Protein AF-A0A1J6W496-F1 (afdb_monomer_lite)

Sequence (109 aa):
MKKVHVKFVVLGMLLVSLLLLIKVLNDFEGKKWMTIEEKYYPGNNPGVLTGISSGKALKRTQKKCAIEFKNADRSEIYPVDCDRYTDFRIGEKVKVTVSKDSIVKIRRK

Organism: NCBI:txid189382

Structure (mmCIF, N/CA/C/O backbone):
data_AF-A0A1J6W496-F1
#
_entry.id   AF-A0A1J6W496-F1
#
loop_
_atom_site.group_PDB
_atom_site.id
_atom_site.type_symbol
_atom_site.label_atom_id
_atom_site.label_alt_id
_atom_site.label_comp_id
_atom_site.label_asym_id
_atom_site.label_entity_id
_atom_site.label_seq_id
_atom_site.pdbx_PDB_ins_code
_atom_site.Cartn_x
_atom_site.Cartn_y
_atom_site.Cartn_z
_atom_site.occupancy
_atom_site.B_iso_or_equiv
_atom_site.auth_seq_id
_atom_site.auth_comp_id
_atom_site.auth_asym_id
_atom_site.auth_atom_id
_atom_site.pdbx_PDB_model_num
ATOM 1 N N . MET A 1 1 ? -14.325 -3.273 55.766 1.00 51.72 1 MET A N 1
ATOM 2 C CA . MET A 1 1 ? -14.971 -2.737 54.541 1.00 51.72 1 MET A CA 1
ATOM 3 C C . MET A 1 1 ? -14.003 -2.016 53.588 1.00 51.72 1 MET A C 1
ATOM 5 O O . MET A 1 1 ? -14.114 -2.222 52.389 1.00 51.72 1 MET A O 1
ATOM 9 N N . LYS A 1 2 ? -12.981 -1.277 54.065 1.00 55.59 2 LYS A N 1
ATOM 10 C CA . LYS A 1 2 ? -11.983 -0.578 53.211 1.00 55.59 2 LYS A CA 1
ATOM 11 C C . LYS A 1 2 ? -11.246 -1.471 52.188 1.00 55.59 2 LYS A C 1
ATOM 13 O O . LYS A 1 2 ? -11.051 -1.066 51.050 1.00 55.59 2 LYS A O 1
ATOM 18 N N . LYS A 1 3 ? -10.900 -2.713 52.558 1.00 59.09 3 LYS A N 1
ATOM 19 C CA . LYS A 1 3 ? -10.194 -3.667 51.672 1.00 59.09 3 LYS A CA 1
ATOM 20 C C . LYS A 1 3 ? -11.019 -4.112 50.452 1.00 59.09 3 LYS A C 1
ATOM 22 O O . LYS A 1 3 ? -10.438 -4.476 49.437 1.00 59.09 3 LYS A O 1
ATOM 27 N N . VAL A 1 4 ? -12.351 -4.089 50.545 1.00 63.72 4 VAL A N 1
ATOM 28 C CA . VAL A 1 4 ? -13.245 -4.520 49.454 1.00 63.72 4 VAL A CA 1
ATOM 29 C C . VAL A 1 4 ? -13.358 -3.426 48.390 1.00 63.72 4 VAL A C 1
ATOM 31 O O . VAL A 1 4 ? -13.266 -3.722 47.203 1.00 63.72 4 VAL A O 1
ATOM 34 N N . HIS A 1 5 ? -13.431 -2.157 48.806 1.00 61.84 5 HIS A N 1
ATOM 35 C CA . HIS A 1 5 ? -13.421 -1.015 47.885 1.00 61.84 5 HIS A CA 1
ATOM 36 C C . HIS A 1 5 ? -12.104 -0.892 47.111 1.00 61.84 5 HIS A C 1
ATOM 38 O O . HIS A 1 5 ? -12.132 -0.626 45.915 1.00 61.84 5 HIS A O 1
ATOM 44 N N . VAL A 1 6 ? -10.959 -1.169 47.746 1.00 73.56 6 VAL A N 1
ATOM 45 C CA . VAL A 1 6 ? -9.654 -1.174 47.055 1.00 73.56 6 VAL A CA 1
ATOM 46 C C . VAL A 1 6 ? -9.607 -2.247 45.964 1.00 73.56 6 VAL A C 1
ATOM 48 O O . VAL A 1 6 ? -9.173 -1.964 44.852 1.00 73.56 6 VAL A O 1
ATOM 51 N N . LYS A 1 7 ? -10.117 -3.458 46.236 1.00 75.62 7 LYS A N 1
ATOM 52 C CA . LYS A 1 7 ? -10.204 -4.521 45.219 1.00 75.62 7 LYS A CA 1
ATOM 53 C C . LYS A 1 7 ? -11.090 -4.117 44.038 1.00 75.62 7 LYS A C 1
ATOM 55 O O . LYS A 1 7 ? -10.727 -4.398 42.902 1.00 75.62 7 LYS A O 1
ATOM 60 N N . PHE A 1 8 ? -12.199 -3.423 44.292 1.00 78.50 8 PHE A N 1
ATOM 61 C CA . PHE A 1 8 ? -13.080 -2.911 43.238 1.00 78.50 8 PHE A CA 1
ATOM 62 C C . PHE A 1 8 ? -12.419 -1.827 42.377 1.00 78.50 8 PHE A C 1
ATOM 64 O O . PHE A 1 8 ? -12.564 -1.851 41.158 1.00 78.50 8 PHE A O 1
ATOM 71 N N . VAL A 1 9 ? -11.653 -0.916 42.985 1.00 83.62 9 VAL A N 1
ATOM 72 C CA . VAL A 1 9 ? -10.907 0.122 42.251 1.00 83.62 9 VAL A CA 1
ATOM 73 C C . VAL A 1 9 ? -9.829 -0.503 41.364 1.00 83.62 9 VAL A C 1
ATOM 75 O O . VAL A 1 9 ? -9.723 -0.151 40.191 1.00 83.62 9 VAL A O 1
ATOM 78 N N . VAL A 1 10 ? -9.076 -1.475 41.887 1.00 84.38 10 VAL A N 1
ATOM 79 C CA . VAL A 1 10 ? -8.049 -2.189 41.110 1.00 84.38 10 VAL A CA 1
ATOM 80 C C . VAL A 1 10 ? -8.679 -2.969 39.954 1.00 84.38 10 VAL A C 1
ATOM 82 O O . VAL A 1 10 ? -8.171 -2.912 38.837 1.00 84.38 10 VAL A O 1
ATOM 85 N N . LEU A 1 11 ? -9.813 -3.641 40.186 1.00 84.38 11 LEU A N 1
ATOM 86 C CA . LEU A 1 11 ? -10.526 -4.378 39.138 1.00 84.38 11 LEU A CA 1
ATOM 87 C C . LEU A 1 11 ? -11.040 -3.441 38.033 1.00 84.38 11 LEU A C 1
ATOM 89 O O . LEU A 1 11 ? -10.898 -3.746 36.850 1.00 84.38 11 LEU A O 1
ATOM 93 N N . GLY A 1 12 ? -11.583 -2.279 38.412 1.00 85.62 12 GLY A N 1
ATOM 94 C CA . GLY A 1 12 ? -12.022 -1.253 37.467 1.00 85.62 12 GLY A CA 1
ATOM 95 C C . GLY A 1 12 ? -10.869 -0.698 36.629 1.00 85.62 12 GLY A C 1
ATOM 96 O O . GLY A 1 12 ? -10.988 -0.592 35.410 1.00 85.62 12 GLY A O 1
ATOM 97 N N . MET A 1 13 ? -9.724 -0.413 37.255 1.00 86.00 13 MET A N 1
ATOM 98 C CA . MET A 1 13 ? -8.534 0.083 36.556 1.00 86.00 13 MET A CA 1
ATOM 99 C C . MET A 1 13 ? -7.978 -0.948 35.562 1.00 86.00 13 MET A C 1
ATOM 101 O O . MET A 1 13 ? -7.599 -0.590 34.446 1.00 86.00 13 MET A O 1
ATOM 105 N N . LEU A 1 14 ? -7.998 -2.233 35.933 1.00 87.75 14 LEU A N 1
ATOM 106 C CA . LEU A 1 14 ? -7.578 -3.330 35.060 1.00 87.75 14 LEU A CA 1
ATOM 107 C C . LEU A 1 14 ? -8.493 -3.460 33.830 1.00 87.75 14 LEU A C 1
ATOM 109 O O . LEU A 1 14 ? -8.011 -3.607 32.709 1.00 87.75 14 LEU A O 1
ATOM 113 N N . LEU A 1 15 ? -9.811 -3.349 34.029 1.00 88.31 15 LEU A N 1
ATOM 114 C CA . LEU A 1 15 ? -10.808 -3.374 32.952 1.00 88.31 15 LEU A CA 1
ATOM 115 C C . LEU A 1 15 ? -10.631 -2.210 31.972 1.00 88.31 15 LEU A C 1
ATOM 117 O O . LEU A 1 15 ? -10.669 -2.413 30.759 1.00 88.31 15 LEU A O 1
ATOM 121 N N . VAL A 1 16 ? -10.395 -0.998 32.480 1.00 88.38 16 VAL A N 1
ATOM 122 C CA . VAL A 1 16 ? -10.155 0.183 31.635 1.00 88.38 16 VAL A CA 1
ATOM 123 C C . VAL A 1 16 ? -8.857 0.032 30.837 1.00 88.38 16 VAL A C 1
ATOM 125 O O . VAL A 1 16 ? -8.842 0.322 29.640 1.00 88.38 16 VAL A O 1
ATOM 128 N N . SER A 1 17 ? -7.790 -0.476 31.461 1.00 84.38 17 SER A N 1
ATOM 129 C CA . SER A 1 17 ? -6.525 -0.769 30.775 1.00 84.38 17 SER A CA 1
ATOM 130 C C . SER A 1 17 ? -6.703 -1.806 29.659 1.00 84.38 17 SER A C 1
ATOM 132 O O . SER A 1 17 ? -6.202 -1.608 28.550 1.00 84.38 17 SER A O 1
ATOM 134 N N . LEU A 1 18 ? -7.487 -2.861 29.903 1.00 86.25 18 LEU A N 1
ATOM 135 C CA . LEU A 1 18 ? -7.786 -3.885 28.902 1.00 86.25 18 LEU A CA 1
ATOM 136 C C . LEU A 1 18 ? -8.575 -3.315 27.711 1.00 86.25 18 LEU A C 1
ATOM 138 O O . LEU A 1 18 ? -8.251 -3.601 26.560 1.00 86.25 18 LEU A O 1
ATOM 142 N N . LEU A 1 19 ? -9.573 -2.465 27.965 1.00 85.25 19 LEU A N 1
ATOM 143 C CA . LEU A 1 19 ? -10.354 -1.811 26.908 1.00 85.25 19 LEU A CA 1
ATOM 144 C C . LEU A 1 19 ? -9.508 -0.847 26.062 1.00 85.25 19 LEU A C 1
ATOM 146 O O . LEU A 1 19 ? -9.697 -0.769 24.846 1.00 85.25 19 LEU A O 1
ATOM 150 N N . LEU A 1 20 ? -8.561 -0.138 26.683 1.00 83.31 20 LEU A N 1
ATOM 151 C CA . LEU A 1 20 ? -7.592 0.707 25.979 1.00 83.31 20 LEU A CA 1
ATOM 152 C C . LEU A 1 20 ? -6.680 -0.121 25.067 1.00 83.31 20 LEU A C 1
ATOM 154 O O . LEU A 1 20 ? -6.514 0.231 23.900 1.00 83.31 20 LEU A O 1
ATOM 158 N N . LEU A 1 21 ? -6.158 -1.249 25.558 1.00 80.62 21 LEU A N 1
ATOM 159 C CA . LEU A 1 21 ? -5.340 -2.169 24.760 1.00 80.62 21 LEU A CA 1
ATOM 160 C C . LEU A 1 21 ? -6.101 -2.709 23.543 1.00 80.62 21 LEU A C 1
ATOM 162 O O . LEU A 1 21 ? -5.555 -2.721 22.443 1.00 80.62 21 LEU A O 1
ATOM 166 N N . ILE A 1 22 ? -7.369 -3.095 23.711 1.00 78.88 22 ILE A N 1
ATOM 167 C CA . ILE A 1 22 ? -8.205 -3.595 22.607 1.00 78.88 22 ILE A CA 1
ATOM 168 C C . ILE A 1 22 ? -8.437 -2.508 21.549 1.00 78.88 22 ILE A C 1
ATOM 170 O O . ILE A 1 22 ? -8.372 -2.797 20.355 1.00 78.88 22 ILE A O 1
ATOM 174 N N . LYS A 1 23 ? -8.675 -1.252 21.952 1.00 74.62 23 LYS A N 1
ATOM 175 C CA . LYS A 1 23 ? -8.807 -0.138 20.996 1.00 74.62 23 LYS A CA 1
ATOM 176 C C . LYS A 1 23 ? -7.524 0.087 20.200 1.00 74.62 23 LYS A C 1
ATOM 178 O O . LYS A 1 23 ? -7.591 0.177 18.979 1.00 74.62 23 LYS A O 1
ATOM 183 N N . VAL A 1 24 ? -6.374 0.111 20.875 1.00 69.62 24 VAL A N 1
ATOM 184 C CA . VAL A 1 24 ? -5.066 0.269 20.217 1.00 69.62 24 VAL A CA 1
ATOM 185 C C . VAL A 1 24 ? -4.794 -0.887 19.250 1.00 69.62 24 VAL A C 1
ATOM 187 O O . VAL A 1 24 ? -4.329 -0.655 18.137 1.00 69.62 24 VAL A O 1
ATOM 190 N N . LEU A 1 25 ? -5.135 -2.121 19.634 1.00 64.94 25 LEU A N 1
ATOM 191 C CA . LEU A 1 25 ? -5.010 -3.300 18.773 1.00 64.94 25 LEU A CA 1
ATOM 192 C C . LEU A 1 25 ? -5.925 -3.228 17.540 1.00 64.94 25 LEU A C 1
ATOM 194 O O . LEU A 1 25 ? -5.487 -3.561 16.441 1.00 64.94 25 LEU A O 1
ATOM 198 N N . ASN A 1 26 ? -7.165 -2.758 17.697 1.00 60.88 26 ASN A N 1
ATOM 199 C CA . ASN A 1 26 ? -8.116 -2.633 16.589 1.00 60.88 26 ASN A CA 1
ATOM 200 C C . ASN A 1 26 ? -7.736 -1.525 15.596 1.00 60.88 26 ASN A C 1
ATOM 202 O O . ASN A 1 26 ? -7.905 -1.717 14.392 1.00 60.88 26 ASN A O 1
ATOM 206 N N . ASP A 1 27 ? -7.182 -0.405 16.064 1.00 56.50 27 ASP A N 1
ATOM 207 C CA . ASP A 1 27 ? -6.622 0.623 15.174 1.00 56.50 27 ASP A CA 1
ATOM 208 C C . ASP A 1 27 ? -5.365 0.120 14.445 1.00 56.50 27 ASP A C 1
ATOM 210 O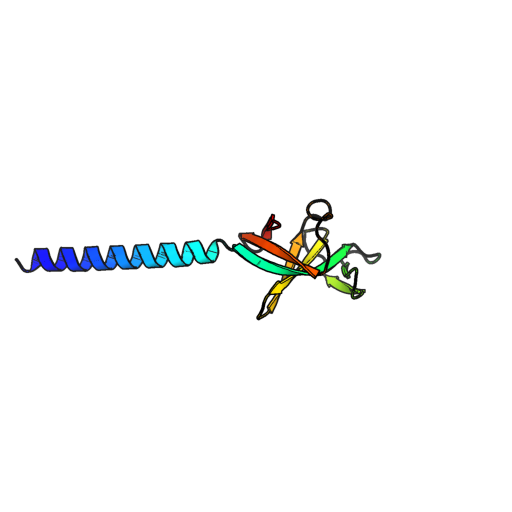 O . ASP A 1 27 ? -5.120 0.479 13.287 1.00 56.50 27 ASP A O 1
ATOM 214 N N . PHE A 1 28 ? -4.598 -0.775 15.079 1.00 53.03 28 PHE A N 1
ATOM 215 C CA . PHE A 1 28 ? -3.487 -1.482 14.436 1.00 53.03 28 PHE A CA 1
ATOM 216 C C . PHE A 1 28 ? -3.947 -2.449 13.344 1.00 53.03 28 PHE A C 1
ATOM 218 O O . PHE A 1 28 ? -3.210 -2.691 12.387 1.00 53.03 28 PHE A O 1
ATOM 225 N N . GLU A 1 29 ? -5.187 -2.936 13.423 1.00 55.66 29 GLU A N 1
ATOM 226 C CA . GLU A 1 29 ? -5.842 -3.729 12.383 1.00 55.66 29 GLU A CA 1
ATOM 227 C C . GLU A 1 29 ? -6.246 -2.883 11.151 1.00 55.66 29 GLU A C 1
ATOM 229 O O . GLU A 1 29 ? -7.212 -3.191 10.457 1.00 55.66 29 GLU A O 1
ATOM 234 N N . GLY A 1 30 ? -5.508 -1.802 10.863 1.00 61.16 30 GLY A N 1
ATOM 235 C CA . GLY A 1 30 ? -4.925 -1.478 9.552 1.00 61.16 30 GLY A CA 1
ATOM 236 C C . GLY A 1 30 ? -5.858 -1.311 8.352 1.00 61.16 30 GLY A C 1
ATOM 237 O O . GLY A 1 30 ? -5.379 -1.233 7.220 1.00 61.16 30 GLY A O 1
ATOM 238 N N . LYS A 1 31 ? -7.175 -1.293 8.557 1.00 71.12 31 LYS A N 1
ATOM 239 C CA . LYS A 1 31 ? -8.196 -1.174 7.513 1.00 71.12 31 LYS A CA 1
ATOM 240 C C . LYS A 1 31 ? -8.411 0.300 7.204 1.00 71.12 31 LYS A C 1
ATOM 242 O O . LYS A 1 31 ? -9.196 0.968 7.873 1.00 71.12 31 LYS A O 1
ATOM 247 N N . LYS A 1 32 ? -7.757 0.795 6.158 1.00 81.19 32 LYS A N 1
ATOM 248 C CA . LYS A 1 32 ? -7.859 2.195 5.732 1.00 81.19 32 LYS A CA 1
ATOM 249 C C . LYS A 1 32 ? -8.387 2.287 4.308 1.00 81.19 32 LYS A C 1
ATOM 251 O O . LYS A 1 32 ? -8.075 1.461 3.453 1.00 81.19 32 LYS A O 1
ATOM 256 N N . TRP A 1 33 ? -9.226 3.287 4.068 1.00 84.88 33 TRP A N 1
ATOM 257 C CA . TRP A 1 33 ? -9.630 3.653 2.716 1.00 84.88 33 TRP A CA 1
ATOM 258 C C . TRP A 1 33 ? -8.547 4.531 2.115 1.00 84.88 33 TRP A C 1
ATOM 260 O O . TRP A 1 33 ? -8.210 5.560 2.692 1.00 84.88 33 TRP A O 1
ATOM 270 N N . MET A 1 34 ? -8.008 4.118 0.977 1.00 89.19 34 MET A N 1
ATOM 271 C CA . MET A 1 34 ? -6.934 4.825 0.293 1.00 89.19 34 MET A CA 1
ATOM 272 C C . MET A 1 34 ? -7.181 4.805 -1.213 1.00 89.19 34 MET A C 1
ATOM 274 O O . MET A 1 34 ? -7.839 3.902 -1.731 1.00 89.19 34 MET A O 1
ATOM 278 N N . THR A 1 35 ? -6.658 5.799 -1.914 1.00 90.69 35 THR A N 1
ATOM 279 C CA . THR A 1 35 ? -6.716 5.883 -3.374 1.00 90.69 35 THR A CA 1
ATOM 280 C C . THR A 1 35 ? -5.394 5.413 -3.955 1.00 90.69 35 THR A C 1
ATOM 282 O O . THR A 1 35 ? -4.344 5.816 -3.470 1.00 90.69 35 THR A O 1
ATOM 285 N N . ILE A 1 36 ? -5.419 4.575 -4.987 1.00 91.31 36 ILE A N 1
ATOM 286 C CA . ILE A 1 36 ? -4.196 4.172 -5.692 1.00 91.31 36 ILE A CA 1
ATOM 287 C C . ILE A 1 36 ? -3.697 5.369 -6.504 1.00 91.31 36 ILE A C 1
ATOM 289 O O . ILE A 1 36 ? -4.375 5.794 -7.435 1.00 91.31 36 ILE A O 1
ATOM 293 N N . GLU A 1 37 ? -2.540 5.922 -6.158 1.00 92.12 37 GLU A N 1
ATOM 294 C CA . GLU A 1 37 ? -1.964 7.095 -6.834 1.00 92.12 37 GLU A CA 1
ATOM 295 C C . GLU A 1 37 ? -1.005 6.683 -7.953 1.00 92.12 37 GLU A C 1
ATOM 297 O O . GLU A 1 37 ? -1.025 7.275 -9.027 1.00 92.12 37 GLU A O 1
ATOM 302 N N . GLU A 1 38 ? -0.220 5.624 -7.742 1.00 91.62 38 GLU A N 1
ATOM 303 C CA . GLU A 1 38 ? 0.764 5.156 -8.717 1.00 91.62 38 GLU A CA 1
ATOM 304 C C . GLU A 1 38 ? 1.033 3.656 -8.556 1.00 91.62 38 GLU A C 1
ATOM 306 O O . GLU A 1 38 ? 0.921 3.088 -7.462 1.00 91.62 38 GLU A O 1
ATOM 311 N N . LYS A 1 39 ? 1.426 2.999 -9.651 1.00 90.94 39 LYS A N 1
ATOM 312 C CA . LYS A 1 39 ? 1.922 1.618 -9.621 1.00 90.94 39 LYS A CA 1
ATOM 313 C C . LYS A 1 39 ? 3.341 1.552 -10.169 1.00 90.94 39 LYS A C 1
ATOM 315 O O . LYS A 1 39 ? 3.614 2.097 -11.234 1.00 90.94 39 LYS A O 1
ATOM 320 N N . TYR A 1 40 ? 4.210 0.821 -9.482 1.00 91.12 40 TYR A N 1
ATOM 321 C CA . TYR A 1 40 ? 5.620 0.679 -9.827 1.00 91.12 40 TYR A CA 1
ATOM 322 C C . TYR A 1 40 ? 5.953 -0.756 -10.220 1.00 91.12 40 TYR A C 1
ATOM 324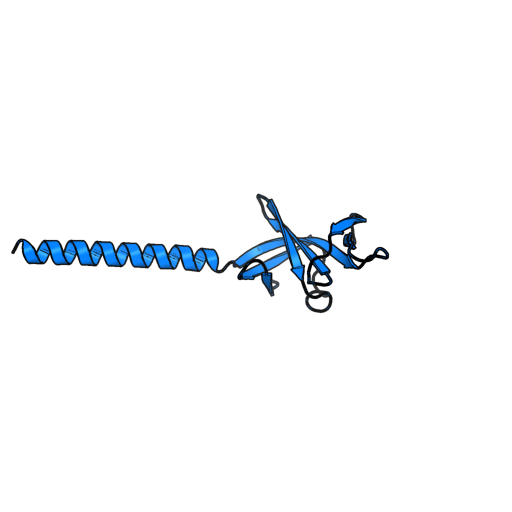 O O . TYR A 1 40 ? 5.693 -1.691 -9.455 1.00 91.12 40 TYR A O 1
ATOM 332 N N . TYR A 1 41 ? 6.591 -0.912 -11.378 1.00 89.00 41 TYR A N 1
ATOM 333 C CA . TYR A 1 41 ? 6.995 -2.203 -11.939 1.00 89.00 41 TYR A CA 1
ATOM 334 C C . TYR A 1 41 ? 8.501 -2.238 -12.201 1.00 89.00 41 TYR A C 1
ATOM 336 O O . TYR A 1 41 ? 9.117 -1.178 -12.317 1.00 89.00 41 TYR A O 1
ATOM 344 N N . PRO A 1 42 ? 9.123 -3.427 -12.293 1.00 88.06 42 PRO A N 1
ATOM 345 C CA . PRO A 1 42 ? 10.522 -3.543 -12.683 1.00 88.06 42 PRO A CA 1
ATOM 346 C C . PRO A 1 42 ? 10.768 -2.837 -14.016 1.00 88.06 42 PRO A C 1
ATOM 348 O O . PRO A 1 42 ? 10.150 -3.186 -15.020 1.00 88.06 42 PRO A O 1
ATOM 351 N N . GLY A 1 43 ? 11.654 -1.844 -14.008 1.00 80.44 43 GLY A N 1
ATOM 352 C CA . GLY A 1 43 ? 12.099 -1.178 -15.228 1.00 80.44 43 GLY A CA 1
ATOM 353 C C . GLY A 1 43 ? 13.262 -1.918 -15.891 1.00 80.44 43 GLY A C 1
ATOM 354 O O . GLY A 1 43 ? 13.693 -2.980 -15.441 1.00 80.44 43 GLY A O 1
ATOM 355 N N . ASN A 1 44 ? 13.824 -1.300 -16.932 1.00 79.31 44 ASN A N 1
ATOM 356 C CA . ASN A 1 44 ? 15.005 -1.818 -17.635 1.00 79.31 44 ASN A CA 1
ATOM 357 C C . ASN A 1 44 ? 16.260 -1.847 -16.749 1.00 79.31 44 ASN A C 1
ATOM 359 O O . ASN A 1 44 ? 17.158 -2.656 -16.969 1.00 79.31 44 ASN A O 1
ATOM 363 N N . ASN A 1 45 ? 16.320 -0.980 -15.733 1.00 82.00 45 ASN A N 1
ATOM 364 C CA . ASN A 1 45 ? 17.452 -0.917 -14.822 1.00 82.00 45 ASN A CA 1
ATOM 365 C C . ASN A 1 45 ? 17.289 -1.934 -13.681 1.00 82.00 45 ASN A C 1
ATOM 367 O O . ASN A 1 45 ? 16.300 -1.878 -12.937 1.00 82.00 45 ASN A O 1
ATOM 371 N N . PRO A 1 46 ? 18.261 -2.843 -13.483 1.00 81.44 46 PRO A N 1
ATOM 372 C CA . PRO A 1 46 ? 18.207 -3.808 -12.397 1.00 81.44 46 PRO A CA 1
ATOM 373 C C . PRO A 1 46 ? 18.184 -3.085 -11.046 1.00 81.44 46 PRO A C 1
ATOM 375 O O . PRO A 1 46 ? 18.921 -2.132 -10.808 1.00 81.44 46 PRO A O 1
ATOM 378 N N . GLY A 1 47 ? 17.306 -3.537 -10.150 1.00 83.25 47 GLY A N 1
ATOM 379 C CA . GLY A 1 47 ? 17.159 -2.936 -8.822 1.00 83.25 47 GLY A CA 1
ATOM 380 C C . GLY A 1 47 ? 16.330 -1.646 -8.776 1.00 83.25 47 GLY A C 1
ATOM 381 O O . GLY A 1 47 ? 16.234 -1.047 -7.705 1.00 83.25 47 GLY A O 1
ATOM 382 N N . VAL A 1 48 ? 15.691 -1.241 -9.879 1.00 87.81 48 VAL A N 1
ATOM 383 C CA . VAL A 1 48 ? 14.811 -0.063 -9.931 1.00 87.81 48 VAL A CA 1
ATOM 384 C C . VAL A 1 48 ? 13.384 -0.469 -10.301 1.00 87.81 48 VAL A C 1
ATOM 386 O O . VAL A 1 48 ? 13.161 -1.308 -11.176 1.00 87.81 48 VAL A O 1
ATOM 389 N N . LEU A 1 49 ? 12.413 0.127 -9.612 1.00 88.88 49 LEU A N 1
ATOM 390 C CA . LEU A 1 49 ? 11.008 0.106 -9.997 1.00 88.88 49 LEU A CA 1
ATOM 391 C C . LEU A 1 49 ? 10.638 1.452 -10.618 1.00 88.88 49 LEU A C 1
ATOM 393 O O . LEU A 1 49 ? 10.989 2.495 -10.073 1.00 88.88 49 LEU A O 1
ATOM 397 N N . THR A 1 50 ? 9.914 1.430 -11.727 1.00 90.31 50 THR A N 1
ATOM 398 C CA . THR A 1 50 ? 9.482 2.623 -12.455 1.00 90.31 50 THR A CA 1
ATOM 399 C C . THR A 1 50 ? 7.967 2.752 -12.365 1.00 90.31 50 THR A C 1
ATOM 401 O O . THR A 1 50 ? 7.242 1.777 -12.580 1.00 90.31 50 THR A O 1
ATOM 404 N N . GLY A 1 51 ? 7.496 3.947 -12.006 1.00 89.94 51 GLY A N 1
ATOM 405 C CA . GLY A 1 51 ? 6.075 4.284 -11.958 1.00 89.94 51 GLY A CA 1
ATOM 406 C C . GLY A 1 51 ? 5.474 4.309 -13.360 1.00 89.94 51 GLY A C 1
ATOM 407 O O . GLY A 1 51 ? 6.080 4.879 -14.268 1.00 89.94 51 GLY A O 1
ATOM 408 N N . ILE A 1 52 ? 4.296 3.708 -13.538 1.00 87.94 52 ILE A N 1
ATOM 409 C CA . ILE A 1 52 ? 3.627 3.644 -14.845 1.00 87.94 52 ILE A CA 1
ATOM 410 C C . ILE A 1 52 ? 3.225 5.039 -15.325 1.00 87.94 52 ILE A C 1
ATOM 4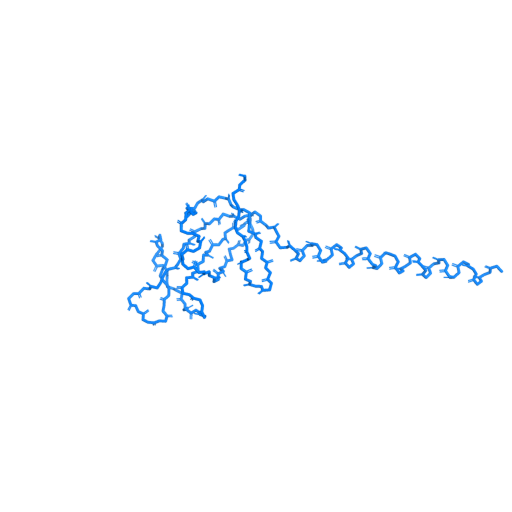12 O O . ILE A 1 52 ? 3.441 5.359 -16.491 1.00 87.94 52 ILE A O 1
ATOM 416 N N . SER A 1 53 ? 2.620 5.854 -14.457 1.00 87.12 53 SER A N 1
ATOM 417 C CA . SER A 1 53 ? 2.056 7.140 -14.869 1.00 87.12 53 SER A CA 1
ATOM 418 C C . SER A 1 53 ? 3.068 8.283 -14.800 1.00 87.12 53 SER A C 1
ATOM 420 O O . SER A 1 53 ? 3.067 9.157 -15.659 1.00 87.12 53 SER A O 1
ATOM 422 N N . SER A 1 54 ? 3.911 8.306 -13.770 1.00 88.06 54 SER A N 1
ATOM 423 C CA . SER A 1 54 ? 4.830 9.410 -13.473 1.00 88.06 54 SER A CA 1
ATOM 424 C C . SER A 1 54 ? 6.256 9.179 -13.963 1.00 88.06 54 SER A C 1
ATOM 426 O O . SER A 1 54 ? 7.049 10.118 -13.962 1.00 88.06 54 SER A O 1
ATOM 428 N N . GLY A 1 55 ? 6.628 7.941 -14.308 1.00 84.75 55 GLY A N 1
ATOM 429 C CA . GLY A 1 55 ? 8.011 7.586 -14.641 1.00 84.75 55 GLY A CA 1
ATOM 430 C C . GLY A 1 55 ? 8.988 7.675 -13.460 1.00 84.75 55 GLY A C 1
ATOM 431 O O . GLY A 1 55 ? 10.192 7.503 -13.648 1.00 84.75 55 GLY A O 1
ATOM 432 N N . LYS A 1 56 ? 8.504 7.926 -12.234 1.00 88.06 56 LYS A N 1
ATOM 433 C CA . LYS A 1 56 ? 9.351 8.023 -11.036 1.00 88.06 56 LYS A CA 1
ATOM 434 C C . LYS A 1 56 ? 10.074 6.705 -10.771 1.00 88.06 56 LYS A C 1
ATOM 436 O O . LYS A 1 56 ? 9.468 5.635 -10.817 1.00 88.06 56 LYS A O 1
ATOM 441 N N . ALA A 1 57 ? 11.357 6.799 -10.440 1.00 88.06 57 ALA A N 1
ATOM 442 C CA . ALA A 1 57 ? 12.186 5.660 -10.076 1.00 88.06 57 ALA A CA 1
ATOM 443 C C . ALA A 1 57 ? 12.202 5.455 -8.555 1.00 88.06 57 ALA A C 1
ATOM 445 O O . ALA A 1 57 ? 12.444 6.391 -7.794 1.00 88.06 57 ALA A O 1
ATOM 446 N N . LEU A 1 58 ? 11.997 4.215 -8.120 1.00 85.56 58 LEU A N 1
ATOM 447 C CA . LEU A 1 58 ? 12.133 3.778 -6.734 1.00 85.56 58 LEU A CA 1
ATOM 448 C C . LEU A 1 58 ? 13.163 2.659 -6.636 1.00 85.56 58 LEU A C 1
ATOM 450 O O . LEU A 1 58 ? 13.252 1.793 -7.508 1.00 85.56 58 LEU A O 1
ATOM 454 N N . LYS A 1 59 ? 13.917 2.635 -5.536 1.00 83.88 59 LYS A N 1
ATOM 455 C CA . LYS A 1 59 ? 14.810 1.514 -5.244 1.00 83.88 59 LYS A CA 1
ATOM 456 C C . LYS A 1 59 ? 13.973 0.267 -4.965 1.00 83.88 59 LYS A C 1
ATOM 458 O O . LYS A 1 59 ? 13.093 0.271 -4.105 1.00 83.88 59 LYS A O 1
ATOM 463 N N . ARG A 1 60 ? 14.260 -0.811 -5.687 1.00 78.19 60 ARG A N 1
ATOM 464 C CA . ARG A 1 60 ? 13.574 -2.091 -5.530 1.00 78.19 60 ARG A CA 1
ATOM 465 C C . ARG A 1 60 ? 13.936 -2.720 -4.186 1.00 78.19 60 ARG A C 1
ATOM 467 O O . ARG A 1 60 ? 15.111 -2.834 -3.839 1.00 78.19 60 ARG A O 1
ATOM 474 N N . THR A 1 61 ? 12.917 -3.140 -3.447 1.00 74.25 61 THR A N 1
ATOM 475 C CA . THR A 1 61 ? 13.058 -3.945 -2.226 1.00 74.25 61 THR A CA 1
ATOM 476 C C . THR A 1 61 ? 12.875 -5.433 -2.558 1.00 74.25 61 THR A C 1
ATOM 478 O O . THR A 1 61 ? 12.916 -5.826 -3.722 1.00 74.25 61 THR A O 1
ATOM 481 N N . GLN A 1 62 ? 12.697 -6.294 -1.553 1.00 68.81 62 GLN A N 1
ATOM 482 C CA . GLN A 1 62 ? 12.561 -7.747 -1.739 1.00 68.81 62 GLN A CA 1
ATOM 483 C C . GLN A 1 62 ? 11.414 -8.152 -2.688 1.00 68.81 62 GLN A C 1
ATOM 485 O O . GLN A 1 62 ? 11.493 -9.199 -3.331 1.00 68.81 62 GLN A O 1
ATOM 490 N N . LYS A 1 63 ? 10.356 -7.334 -2.811 1.00 68.38 63 LYS A N 1
ATOM 491 C CA . LYS A 1 63 ? 9.237 -7.594 -3.729 1.00 68.38 63 LYS A CA 1
ATOM 492 C C . LYS A 1 63 ? 9.447 -6.962 -5.103 1.00 68.38 63 LYS A C 1
ATOM 494 O O . LYS A 1 63 ? 10.159 -5.976 -5.271 1.00 68.38 63 LYS A O 1
ATOM 499 N N . LYS A 1 64 ? 8.816 -7.569 -6.113 1.00 81.44 64 LYS A N 1
ATOM 500 C CA . LYS A 1 64 ? 9.004 -7.197 -7.522 1.00 81.44 64 LYS A CA 1
ATOM 501 C C . LYS A 1 64 ? 8.244 -5.931 -7.930 1.00 81.44 64 LYS A C 1
ATOM 503 O O . LYS A 1 64 ? 8.678 -5.303 -8.882 1.00 81.44 64 LYS A O 1
ATOM 508 N N . CYS A 1 65 ? 7.173 -5.554 -7.237 1.00 87.81 65 CYS A N 1
ATOM 509 C CA . CYS A 1 65 ? 6.385 -4.360 -7.542 1.00 87.81 65 CYS A CA 1
ATOM 510 C C . CYS A 1 65 ? 6.062 -3.569 -6.273 1.00 87.81 65 CYS A C 1
ATOM 512 O O . CYS A 1 65 ? 6.214 -4.066 -5.153 1.00 87.81 65 CYS A O 1
ATOM 514 N N . ALA A 1 66 ? 5.592 -2.339 -6.452 1.00 89.62 66 ALA A N 1
ATOM 515 C CA . ALA A 1 66 ? 5.065 -1.517 -5.370 1.00 89.62 66 ALA A CA 1
ATOM 516 C C . ALA A 1 66 ? 3.848 -0.718 -5.843 1.00 89.62 66 ALA A C 1
ATOM 518 O O . ALA A 1 66 ? 3.688 -0.460 -7.035 1.00 89.62 66 ALA A O 1
ATOM 519 N N . ILE A 1 67 ? 2.982 -0.337 -4.911 1.00 90.75 67 ILE A N 1
ATOM 520 C CA . ILE A 1 67 ? 1.840 0.539 -5.181 1.00 90.75 67 ILE A CA 1
ATOM 521 C C . ILE A 1 67 ? 1.888 1.694 -4.184 1.00 90.75 67 ILE A C 1
ATOM 523 O O . ILE A 1 67 ? 2.076 1.466 -2.987 1.00 90.75 67 ILE A O 1
ATOM 527 N N . GLU A 1 68 ? 1.728 2.914 -4.689 1.00 91.62 68 GLU A N 1
ATOM 528 C CA . GLU A 1 68 ? 1.545 4.115 -3.878 1.00 91.62 68 GLU A CA 1
ATOM 529 C C . GLU A 1 68 ? 0.059 4.346 -3.634 1.00 91.62 68 GLU A C 1
ATOM 531 O O . GLU A 1 68 ? -0.761 4.370 -4.557 1.00 91.62 68 GLU A O 1
ATOM 536 N N . PHE A 1 69 ? -0.278 4.507 -2.363 1.00 90.50 69 PHE A N 1
ATOM 537 C CA . PHE A 1 69 ? -1.618 4.771 -1.886 1.00 90.50 69 PHE A CA 1
ATOM 538 C C . PHE A 1 69 ? -1.659 6.141 -1.239 1.00 90.50 69 PHE A C 1
ATOM 540 O O . PHE A 1 69 ? -0.898 6.422 -0.318 1.00 90.50 69 PHE A O 1
ATOM 547 N N . LYS A 1 70 ? -2.607 6.962 -1.662 1.00 89.44 70 LYS A N 1
ATOM 548 C CA . LYS A 1 70 ? -2.881 8.269 -1.087 1.00 89.44 70 LYS A CA 1
ATOM 549 C C . LYS A 1 70 ? -4.043 8.192 -0.114 1.00 89.44 70 LYS A C 1
ATOM 551 O O . LYS A 1 70 ? -5.117 7.678 -0.443 1.00 89.44 70 LYS A O 1
ATOM 556 N N . ASN A 1 71 ? -3.842 8.736 1.075 1.00 84.75 71 ASN A N 1
ATOM 557 C CA . ASN A 1 71 ? -4.909 9.073 2.007 1.00 84.75 71 ASN A CA 1
ATOM 558 C C . ASN A 1 71 ? -4.980 10.604 2.171 1.00 84.75 71 ASN A C 1
ATOM 560 O O . ASN A 1 71 ? -4.206 11.324 1.546 1.00 84.75 71 ASN A O 1
ATOM 564 N N . ALA A 1 72 ? -5.905 11.105 2.992 1.00 75.38 72 ALA A N 1
ATOM 565 C CA . ALA A 1 72 ? -6.117 12.536 3.214 1.00 75.38 72 ALA A CA 1
ATOM 566 C C . ALA A 1 72 ? -4.829 13.293 3.592 1.00 75.38 72 ALA A C 1
ATOM 568 O O . ALA A 1 72 ? -4.597 14.379 3.074 1.00 75.38 72 ALA A O 1
ATOM 569 N N . ASP A 1 73 ? -3.975 12.685 4.422 1.00 75.88 73 ASP A N 1
ATOM 570 C CA . ASP A 1 73 ? -2.840 13.389 5.035 1.00 75.88 73 ASP A CA 1
ATOM 571 C C . ASP A 1 73 ? -1.462 12.936 4.523 1.00 75.88 73 ASP A C 1
ATOM 573 O O . ASP A 1 73 ? -0.456 13.586 4.800 1.00 75.88 73 ASP A O 1
ATOM 577 N N . ARG A 1 74 ? -1.376 11.799 3.814 1.00 83.38 74 ARG A N 1
ATOM 578 C CA . ARG A 1 74 ? -0.093 11.210 3.388 1.00 83.38 74 ARG A CA 1
ATOM 579 C C . ARG A 1 74 ? -0.235 10.212 2.240 1.00 83.38 74 ARG A C 1
ATOM 581 O O . ARG A 1 74 ? -1.270 9.552 2.119 1.00 83.38 74 ARG A O 1
ATOM 588 N N . SER A 1 75 ? 0.842 10.062 1.469 1.00 85.31 75 SER A N 1
ATOM 589 C CA . SER A 1 75 ? 1.029 8.969 0.508 1.00 85.31 75 SER A CA 1
ATOM 590 C C . SER A 1 75 ? 1.953 7.901 1.101 1.00 85.31 75 SER A C 1
ATOM 592 O O . SER A 1 75 ? 2.950 8.210 1.754 1.00 85.31 75 SER A O 1
ATOM 594 N N . GLU A 1 76 ? 1.594 6.634 0.927 1.00 88.19 76 GLU A N 1
ATOM 595 C CA . GLU A 1 76 ? 2.292 5.473 1.474 1.00 88.19 76 GLU A CA 1
ATOM 596 C C . GLU A 1 76 ? 2.581 4.476 0.352 1.00 88.19 76 GLU A C 1
ATOM 598 O O . GLU A 1 76 ? 1.686 4.107 -0.409 1.00 88.19 76 GLU A O 1
ATOM 603 N N . ILE A 1 77 ? 3.828 4.014 0.256 1.00 88.62 77 ILE A N 1
ATOM 604 C CA . ILE A 1 77 ? 4.255 3.060 -0.768 1.00 88.62 77 ILE A CA 1
ATOM 605 C C . ILE A 1 77 ? 4.402 1.691 -0.127 1.00 88.62 77 ILE A C 1
ATOM 607 O O . ILE A 1 77 ? 5.186 1.514 0.806 1.00 88.62 77 ILE A O 1
ATOM 611 N N . TYR A 1 78 ? 3.695 0.708 -0.674 1.00 87.44 78 TYR A N 1
ATOM 612 C CA . TYR A 1 78 ? 3.742 -0.658 -0.179 1.00 87.44 78 TYR A CA 1
ATOM 613 C C . TYR A 1 78 ? 4.285 -1.626 -1.232 1.00 87.44 78 TYR A C 1
ATOM 615 O O . TYR A 1 78 ? 3.815 -1.616 -2.376 1.00 87.44 78 TYR A O 1
ATOM 623 N N . PRO A 1 79 ? 5.229 -2.509 -0.861 1.00 86.25 79 PRO A N 1
ATOM 624 C CA . PRO A 1 79 ? 5.688 -3.576 -1.737 1.00 86.25 79 PRO A CA 1
ATOM 625 C C . PRO A 1 79 ? 4.575 -4.610 -1.950 1.00 86.25 79 PRO A C 1
ATOM 627 O O . PRO A 1 79 ? 3.967 -5.099 -0.994 1.00 86.25 79 PRO A O 1
ATOM 630 N N . VAL A 1 80 ? 4.336 -4.998 -3.202 1.00 86.06 80 VAL A N 1
ATOM 631 C CA . VAL A 1 80 ? 3.303 -5.974 -3.580 1.00 86.06 80 VAL A CA 1
ATOM 632 C C . VAL A 1 80 ? 3.812 -6.981 -4.607 1.00 86.06 80 VAL A C 1
ATOM 634 O O . VAL A 1 80 ? 4.830 -6.781 -5.273 1.00 86.06 80 VAL A O 1
ATOM 637 N N . ASP A 1 81 ? 3.074 -8.078 -4.739 1.00 84.62 81 ASP A N 1
ATOM 638 C CA . ASP A 1 81 ? 3.283 -9.039 -5.817 1.00 84.62 81 ASP A CA 1
ATOM 639 C C . ASP A 1 81 ? 2.590 -8.506 -7.077 1.00 84.62 81 ASP A C 1
ATOM 641 O O . ASP A 1 81 ? 1.407 -8.164 -7.032 1.00 84.62 81 ASP A O 1
ATOM 645 N N . CYS A 1 82 ? 3.333 -8.409 -8.182 1.00 79.94 82 CYS A N 1
ATOM 646 C CA . CYS A 1 82 ? 2.882 -7.760 -9.418 1.00 79.94 82 CYS A CA 1
ATOM 647 C C . CYS A 1 82 ? 1.577 -8.354 -9.961 1.00 79.94 82 CYS A C 1
ATOM 649 O O . CYS A 1 82 ? 0.722 -7.617 -10.439 1.00 79.94 82 CYS A O 1
ATOM 651 N N . ASP A 1 83 ? 1.405 -9.668 -9.823 1.00 83.06 83 ASP A N 1
ATOM 652 C CA . ASP A 1 83 ? 0.300 -10.408 -10.437 1.00 83.06 83 ASP A CA 1
ATOM 653 C C . ASP A 1 83 ? -0.989 -10.371 -9.601 1.00 83.06 83 ASP A C 1
ATOM 655 O O . ASP A 1 83 ? -2.069 -10.687 -10.092 1.00 83.06 83 ASP A O 1
ATOM 659 N N . ARG A 1 84 ? -0.899 -9.983 -8.322 1.00 80.31 84 ARG A N 1
ATOM 660 C CA . ARG A 1 84 ? -2.004 -10.135 -7.362 1.00 80.31 84 ARG A CA 1
ATOM 661 C C . ARG A 1 84 ? -3.044 -9.016 -7.431 1.00 80.31 84 ARG A C 1
ATOM 663 O O . ARG A 1 84 ? -4.172 -9.222 -6.998 1.00 80.31 84 ARG A O 1
ATOM 670 N N . TYR A 1 85 ? -2.659 -7.839 -7.925 1.00 81.56 85 TYR A N 1
ATOM 671 C CA . TYR A 1 85 ? -3.476 -6.617 -7.882 1.00 81.56 85 TYR A CA 1
ATOM 672 C C . TYR A 1 85 ? -3.486 -5.873 -9.227 1.00 81.56 85 TYR A C 1
ATOM 674 O O . TYR A 1 85 ? -3.544 -4.637 -9.281 1.00 81.56 85 TYR A O 1
ATOM 682 N N . THR A 1 86 ? -3.378 -6.621 -10.325 1.00 79.75 86 THR A N 1
ATOM 683 C CA . THR A 1 86 ? -3.374 -6.099 -11.701 1.00 79.75 86 THR A CA 1
ATOM 684 C C . THR A 1 86 ? -4.712 -5.476 -12.090 1.00 79.75 86 THR A C 1
ATOM 686 O O . THR A 1 86 ? -4.733 -4.507 -12.844 1.00 79.75 86 THR A O 1
ATOM 689 N N . ASP A 1 87 ? -5.809 -5.967 -11.517 1.00 86.25 87 ASP A N 1
ATOM 690 C CA . ASP A 1 87 ? -7.180 -5.562 -11.816 1.00 86.25 87 ASP A CA 1
ATOM 691 C C . ASP A 1 87 ? -7.559 -4.187 -11.240 1.00 86.25 87 ASP A C 1
ATOM 693 O O . ASP A 1 87 ? -8.474 -3.536 -11.740 1.00 86.25 87 ASP A O 1
ATOM 697 N N . PHE A 1 88 ? -6.864 -3.716 -10.204 1.00 86.50 88 PHE A N 1
ATOM 698 C CA . PHE A 1 88 ? -7.081 -2.384 -9.633 1.00 86.50 88 PHE A CA 1
ATOM 699 C C . PHE A 1 88 ? -6.503 -1.284 -10.529 1.00 86.50 88 PHE A C 1
ATOM 701 O O . PHE A 1 88 ? -5.408 -1.433 -11.073 1.00 86.50 88 PHE A O 1
ATOM 708 N N . ARG A 1 89 ? -7.183 -0.147 -10.666 1.00 88.75 89 ARG A N 1
ATOM 709 C CA . ARG A 1 89 ? -6.711 0.959 -11.519 1.00 88.75 89 ARG A CA 1
ATOM 710 C C . ARG A 1 89 ? -6.104 2.098 -10.701 1.00 88.75 89 ARG A C 1
ATOM 712 O O . ARG A 1 89 ? -6.434 2.291 -9.535 1.00 88.75 89 ARG A O 1
ATOM 719 N N . ILE A 1 90 ? -5.205 2.859 -11.325 1.00 89.38 90 ILE A N 1
ATOM 720 C CA . ILE A 1 90 ? -4.740 4.136 -10.768 1.00 89.38 90 ILE A CA 1
ATOM 721 C C . ILE A 1 90 ? -5.941 5.095 -10.705 1.00 89.38 90 ILE A C 1
ATOM 723 O O . ILE A 1 90 ? -6.760 5.125 -11.623 1.00 89.38 90 ILE A O 1
ATOM 727 N N . GLY A 1 91 ? -6.076 5.826 -9.600 1.00 88.12 91 GLY A N 1
ATOM 728 C CA . GLY A 1 91 ? -7.223 6.673 -9.264 1.00 88.12 91 GLY A CA 1
ATOM 729 C C . GLY A 1 91 ? -8.356 5.952 -8.523 1.00 88.12 91 GLY A C 1
ATOM 730 O O . GLY A 1 91 ? -9.304 6.597 -8.078 1.00 88.12 91 GLY A O 1
ATOM 731 N N . GLU A 1 92 ? -8.282 4.629 -8.352 1.00 89.50 92 GLU A N 1
ATOM 732 C CA . GLU A 1 92 ? -9.336 3.852 -7.697 1.00 89.50 92 GLU A CA 1
ATOM 733 C C . GLU A 1 92 ? -9.250 3.950 -6.166 1.00 89.50 92 GLU A C 1
ATOM 735 O O . GLU A 1 92 ? -8.177 3.795 -5.576 1.00 89.50 92 GLU A O 1
ATOM 740 N N . LYS A 1 93 ? -10.397 4.171 -5.507 1.00 90.00 93 LYS A N 1
ATOM 741 C CA . LYS A 1 93 ? -10.506 4.170 -4.042 1.00 90.00 93 LYS A CA 1
ATOM 742 C C . LYS A 1 93 ? -10.791 2.762 -3.532 1.00 90.00 93 LYS A C 1
ATOM 744 O O . LYS A 1 93 ? -11.845 2.190 -3.802 1.00 90.00 93 LYS A O 1
ATOM 749 N N . VAL A 1 94 ? -9.872 2.231 -2.738 1.00 89.88 94 VAL A N 1
ATOM 750 C CA . VAL A 1 94 ? -9.884 0.850 -2.256 1.00 89.88 94 VAL A CA 1
ATOM 751 C C . VAL A 1 94 ? -9.723 0.790 -0.743 1.00 89.88 94 VAL A C 1
ATOM 753 O O . VAL A 1 94 ? -9.151 1.678 -0.109 1.00 89.88 94 VAL A O 1
ATOM 756 N N . LYS A 1 95 ? -10.235 -0.280 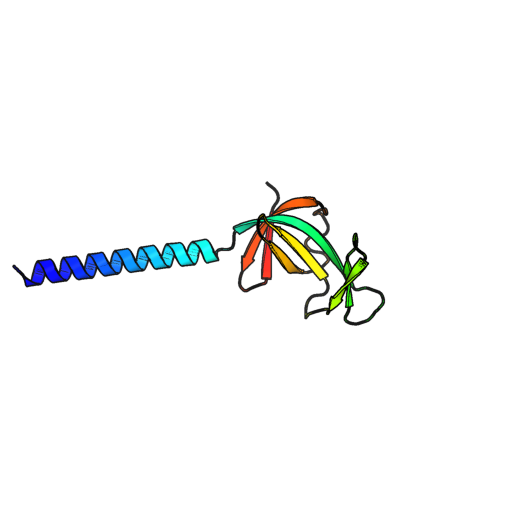-0.138 1.00 88.56 95 LYS A N 1
ATOM 757 C CA . LYS A 1 95 ? -9.990 -0.594 1.268 1.00 88.56 95 LYS A CA 1
ATOM 758 C 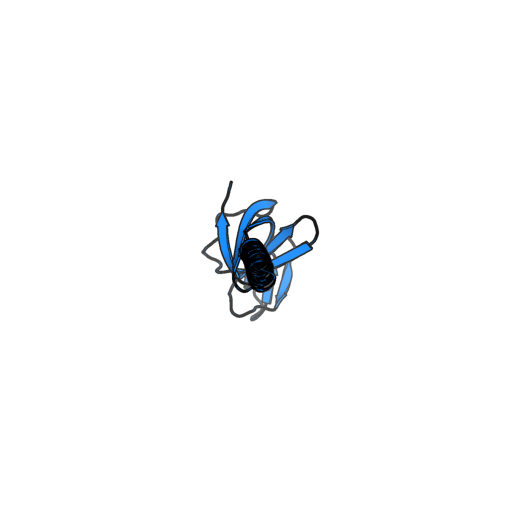C . LYS A 1 95 ? -8.742 -1.462 1.363 1.00 88.56 95 LYS A C 1
ATOM 760 O O . LYS A 1 95 ? -8.765 -2.629 0.964 1.00 88.56 95 LYS A O 1
ATOM 765 N N . VAL A 1 96 ? -7.672 -0.897 1.907 1.00 86.94 96 VAL A N 1
ATOM 766 C CA . VAL A 1 96 ? -6.396 -1.580 2.128 1.00 86.94 96 VAL A CA 1
ATOM 767 C C . VAL A 1 96 ? -6.359 -2.086 3.564 1.00 86.94 96 VAL A C 1
ATOM 769 O O . VAL A 1 96 ? -6.744 -1.380 4.491 1.00 86.94 96 VAL A O 1
ATOM 772 N N . THR A 1 97 ? -5.946 -3.337 3.745 1.00 85.56 97 THR A N 1
ATOM 773 C CA . THR A 1 97 ? -5.644 -3.930 5.051 1.00 85.56 97 THR A CA 1
ATOM 774 C C . THR A 1 97 ? -4.144 -4.163 5.130 1.00 85.56 97 THR A C 1
ATOM 776 O O . THR A 1 97 ? -3.605 -4.977 4.372 1.00 85.56 97 THR A O 1
ATOM 779 N N . VAL A 1 98 ? -3.490 -3.443 6.036 1.00 80.25 98 VAL A N 1
ATOM 780 C CA . VAL A 1 98 ? -2.044 -3.519 6.269 1.00 80.25 98 VAL A CA 1
ATOM 781 C C . VAL A 1 98 ? -1.776 -4.329 7.534 1.00 80.25 98 VAL A C 1
ATOM 783 O O . VAL A 1 98 ? -2.463 -4.159 8.537 1.00 80.25 98 VAL A O 1
ATOM 786 N N . SER A 1 99 ? -0.779 -5.210 7.488 1.00 76.94 99 SER A N 1
ATOM 787 C CA . SER A 1 99 ? -0.247 -5.912 8.659 1.00 76.94 99 SER A CA 1
ATOM 788 C C . SER A 1 99 ? 1.268 -5.960 8.553 1.00 76.94 99 SER A C 1
ATOM 790 O O . SER A 1 99 ? 1.791 -6.394 7.523 1.00 76.94 99 SER A O 1
ATOM 792 N N . LYS A 1 100 ? 1.966 -5.559 9.623 1.00 70.00 100 LYS A N 1
ATOM 793 C CA . LYS A 1 100 ? 3.439 -5.592 9.706 1.00 70.00 100 LYS A CA 1
ATOM 794 C C . LYS A 1 100 ? 4.102 -4.984 8.455 1.00 70.00 100 LYS A C 1
ATOM 796 O O . LYS A 1 100 ? 4.869 -5.658 7.775 1.00 70.00 100 LYS A O 1
ATOM 801 N N . ASP A 1 101 ? 3.698 -3.761 8.102 1.00 71.44 101 ASP A N 1
ATOM 802 C CA . ASP A 1 101 ? 4.221 -2.982 6.962 1.00 71.44 101 ASP A CA 1
ATOM 803 C C . ASP A 1 101 ? 4.045 -3.622 5.573 1.00 71.44 101 ASP A C 1
ATOM 805 O O . ASP A 1 101 ? 4.695 -3.247 4.597 1.00 71.44 101 ASP A O 1
ATOM 809 N N . SER A 1 102 ? 3.120 -4.576 5.453 1.00 73.38 102 SER A N 1
ATOM 810 C CA . SER A 1 102 ? 2.790 -5.235 4.192 1.00 73.38 102 SER A CA 1
ATOM 811 C C . SER A 1 102 ? 1.288 -5.224 3.929 1.00 73.38 102 SER A C 1
ATOM 813 O O . SER A 1 102 ? 0.467 -5.341 4.845 1.00 73.38 102 SER A O 1
ATOM 815 N N . ILE A 1 103 ? 0.911 -5.098 2.655 1.00 79.62 103 ILE A N 1
ATOM 816 C CA . ILE A 1 103 ? -0.492 -5.205 2.255 1.00 79.62 103 ILE A CA 1
ATOM 817 C C . ILE A 1 103 ? -0.910 -6.667 2.303 1.00 79.62 103 ILE A C 1
ATOM 819 O O . ILE A 1 103 ? -0.454 -7.494 1.511 1.00 79.62 103 ILE A O 1
ATOM 823 N N . VAL A 1 104 ? -1.850 -6.960 3.195 1.00 77.56 104 VAL A N 1
ATOM 824 C CA . VAL A 1 104 ? -2.481 -8.278 3.308 1.00 77.56 104 VAL A CA 1
ATOM 825 C C . VAL A 1 104 ? -3.631 -8.400 2.320 1.00 77.56 104 VAL A C 1
ATOM 827 O O . VAL A 1 104 ? -3.858 -9.470 1.748 1.00 77.56 104 VAL A O 1
ATOM 830 N N . LYS A 1 105 ? -4.388 -7.312 2.134 1.00 81.56 105 LYS A N 1
ATOM 831 C CA . LYS A 1 105 ? -5.604 -7.337 1.324 1.00 81.56 105 LYS A CA 1
ATOM 832 C C . LYS A 1 105 ? -5.960 -5.970 0.764 1.00 81.56 105 LYS A C 1
ATOM 834 O O . LYS A 1 105 ? -5.958 -4.986 1.497 1.00 81.56 105 LYS A O 1
ATOM 839 N N . ILE A 1 106 ? -6.370 -5.951 -0.498 1.00 85.00 106 ILE A N 1
ATOM 840 C CA . ILE A 1 106 ? -7.050 -4.822 -1.134 1.00 85.00 106 ILE A CA 1
ATOM 841 C C . ILE A 1 106 ? -8.467 -5.285 -1.477 1.00 85.00 106 ILE A C 1
ATOM 843 O O . ILE A 1 106 ? -8.658 -6.397 -1.974 1.00 85.00 106 ILE A O 1
ATOM 847 N N . ARG A 1 107 ? -9.478 -4.480 -1.150 1.00 83.12 107 ARG A N 1
ATOM 848 C CA . ARG A 1 107 ? -10.884 -4.738 -1.489 1.00 83.12 107 ARG A CA 1
ATOM 849 C C . ARG A 1 107 ? -11.511 -3.508 -2.134 1.00 83.12 107 ARG A C 1
ATOM 851 O O . ARG A 1 107 ? -11.251 -2.386 -1.700 1.00 83.12 107 ARG A O 1
AT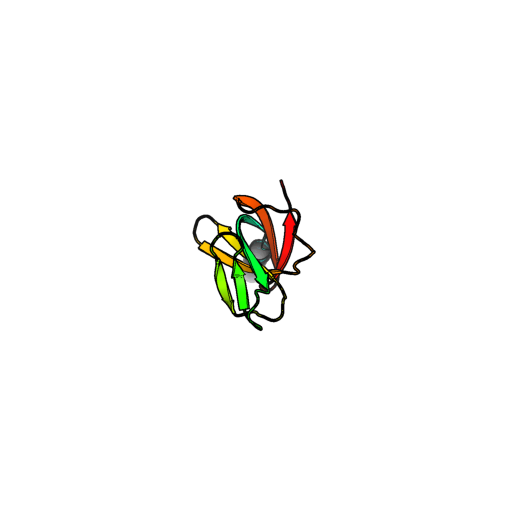OM 858 N N . ARG A 1 108 ? -12.379 -3.740 -3.117 1.00 82.75 108 ARG A N 1
ATOM 859 C CA . ARG A 1 108 ? -13.350 -2.745 -3.589 1.00 82.75 108 ARG A CA 1
ATOM 860 C C . ARG A 1 108 ? -14.509 -2.633 -2.589 1.00 82.75 108 ARG A C 1
ATOM 862 O O . ARG A 1 108 ? -14.641 -3.496 -1.715 1.00 82.75 108 ARG A O 1
ATOM 869 N N . LYS A 1 109 ? -15.272 -1.541 -2.679 1.00 66.38 109 LYS A N 1
ATOM 870 C CA . LYS A 1 109 ? -16.528 -1.380 -1.932 1.00 66.38 109 LYS A CA 1
ATOM 871 C C . LYS A 1 109 ? -17.531 -2.453 -2.342 1.00 66.38 109 LYS A C 1
ATOM 873 O O . LYS A 1 109 ? -17.538 -2.794 -3.543 1.00 66.38 109 LYS A O 1
#

pLDDT: mean 81.19, std 9.61, range [51.72, 92.12]

Secondary structure (DSSP, 8-state):
-HHHHHHHHHHHHHHHHHHHHHHHHHHHT-EEEEEEEEEEEE-SSTTEEEETTT--EEE--SSSEEEEEE-SS-EEEEEE-TTTSTTSPTT-EEEEEEETTEEEEEE--

Radius of gyration: 21.23 Å; chains: 1; bounding box: 35×24×72 Å

Foldseek 3Di:
DVVVVVVVVVVVVVVVVVVVVVVVVVVLQAWDWWAFAWKWADDPDPQWTATPPPRDIDGDDPAGIWTWTDDPPDIDIAGDHPPPCVPDDHGDIWTFGDDPRHTPDTHDD